Protein AF-A0A6P0LXR4-F1 (afdb_monomer)

pLDDT: mean 86.56, std 12.05, range [33.28, 97.62]

Sequence (120 aa):
MKTLSTLAVHQIKPFGVKLTNVDLNSPEQCDRIRELLYENGVVIIPPDGGSFGDQPIQADASLLKLAGLFGKIENYHPVNAPKDSTGKVQILETMGDTGIPADSFLFHSDMSWRVNPSRA

Nearest PDB structures (foldseek):
  6xci-assembly1_B  TM=5.126E-01  e=3.302E+00  Klebsiella pneumoniae
  1h4z-assembly1_A  TM=4.684E-01  e=4.582E+00  Lysinibacillus sphaericus
  4rbs-assembly2_B  TM=6.183E-01  e=8.825E+00  Klebsiella pneumoniae
  4rm5-assembly5_B  TM=4.716E-01  e=5.578E+00  Klebsiella pneumoniae
  7ct2-assembly3_C  TM=5.268E-01  e=7.741E+00  Klebsiella pneumoniae

Structure (mmCIF, N/CA/C/O backbone):
data_AF-A0A6P0LXR4-F1
#
_entry.id   AF-A0A6P0LXR4-F1
#
loop_
_atom_site.group_PDB
_atom_site.id
_atom_site.type_symbol
_atom_site.label_atom_id
_atom_site.label_alt_id
_atom_site.label_comp_id
_atom_site.label_asym_id
_atom_site.label_entity_id
_atom_site.label_seq_id
_atom_site.pdbx_PDB_ins_code
_atom_site.Cartn_x
_atom_site.Cartn_y
_atom_site.Cartn_z
_atom_site.occupancy
_atom_site.B_iso_or_equiv
_atom_site.auth_seq_id
_atom_site.auth_comp_id
_atom_site.auth_asym_id
_atom_site.auth_atom_id
_atom_site.pdbx_PDB_model_num
ATOM 1 N N . MET A 1 1 ? -5.083 2.457 29.823 1.00 33.28 1 MET A N 1
ATOM 2 C CA . MET A 1 1 ? -6.291 2.561 28.975 1.00 33.28 1 MET A CA 1
ATOM 3 C C . MET A 1 1 ? -5.965 1.902 27.649 1.00 33.28 1 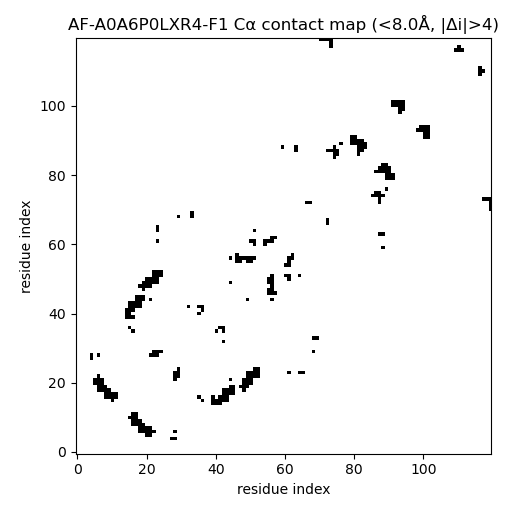MET A C 1
ATOM 5 O O . MET A 1 1 ? -4.984 2.303 27.046 1.00 33.28 1 MET A O 1
ATOM 9 N N . LYS A 1 2 ? -6.696 0.858 27.240 1.0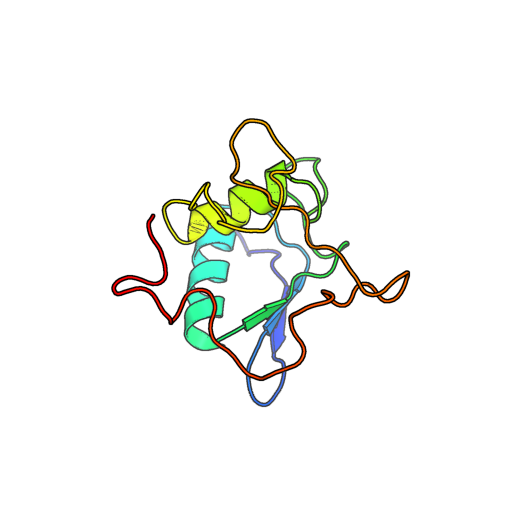0 38.31 2 LYS A N 1
ATOM 10 C CA . LYS A 1 2 ? -6.569 0.306 25.885 1.00 38.31 2 LYS A CA 1
ATOM 11 C C . LYS A 1 2 ? -7.285 1.2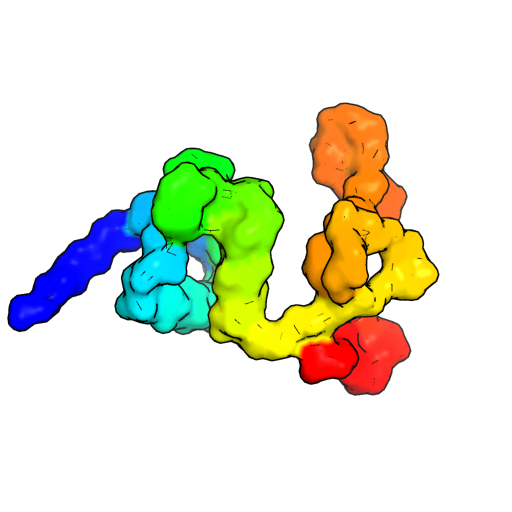77 24.954 1.00 38.31 2 LYS A C 1
ATOM 13 O O . LYS A 1 2 ? -8.504 1.394 25.044 1.00 38.31 2 LYS A O 1
ATOM 18 N N . THR A 1 3 ? -6.542 2.019 24.148 1.00 47.31 3 THR A N 1
ATOM 19 C CA . THR A 1 3 ? -7.095 2.819 23.056 1.00 47.31 3 THR A CA 1
ATOM 20 C C . THR A 1 3 ? -7.841 1.845 22.147 1.00 47.31 3 THR A C 1
ATOM 22 O O . THR A 1 3 ? -7.235 0.972 21.529 1.00 47.31 3 THR A O 1
ATOM 25 N N . LEU A 1 4 ? -9.175 1.900 22.165 1.00 52.38 4 LEU A N 1
ATOM 26 C CA . LEU A 1 4 ? -10.007 1.164 21.220 1.00 52.38 4 LEU A CA 1
ATOM 27 C C . LEU A 1 4 ? -9.684 1.739 19.846 1.00 52.38 4 LEU A C 1
ATOM 29 O O . LEU A 1 4 ? -10.097 2.851 19.527 1.00 52.38 4 LEU A O 1
ATOM 33 N N . SER A 1 5 ? -8.868 1.012 19.089 1.00 62.38 5 SER A N 1
ATOM 34 C CA . SER A 1 5 ? -8.560 1.346 17.707 1.00 62.38 5 SER A CA 1
ATOM 35 C C . SER A 1 5 ? -9.874 1.522 16.947 1.00 62.38 5 SER A C 1
ATOM 37 O O . SER A 1 5 ? -10.695 0.607 16.898 1.00 62.38 5 SER A O 1
ATOM 39 N N . THR A 1 6 ? -10.093 2.716 16.398 1.00 85.00 6 THR A N 1
ATOM 40 C CA . THR A 1 6 ? -11.247 3.053 15.550 1.00 85.00 6 THR A CA 1
ATOM 41 C C . THR A 1 6 ? -11.164 2.413 14.164 1.00 85.00 6 THR A C 1
ATOM 43 O O . THR A 1 6 ? -12.116 2.530 13.390 1.00 85.00 6 THR A O 1
ATOM 46 N N . LEU A 1 7 ? -10.052 1.731 13.865 1.00 94.06 7 LEU A N 1
ATOM 47 C CA . LEU A 1 7 ? -9.818 0.990 12.635 1.00 94.06 7 LEU A CA 1
ATOM 48 C C . LEU A 1 7 ? -10.925 -0.043 12.416 1.00 94.06 7 LEU A C 1
ATOM 50 O O . LEU A 1 7 ? -11.058 -1.008 13.173 1.00 94.06 7 LEU A O 1
ATOM 54 N N . ALA A 1 8 ? -11.691 0.130 11.345 1.00 95.38 8 ALA A N 1
ATOM 55 C CA . ALA A 1 8 ? -12.688 -0.841 10.931 1.00 95.38 8 ALA A CA 1
ATOM 56 C C . ALA A 1 8 ? -12.074 -1.816 9.923 1.00 95.38 8 ALA A C 1
ATOM 58 O O . ALA A 1 8 ? -11.433 -1.409 8.954 1.00 95.38 8 ALA A O 1
ATOM 59 N N . VAL A 1 9 ? -12.279 -3.111 10.162 1.00 96.06 9 VAL A N 1
ATOM 60 C CA . VAL A 1 9 ? -11.674 -4.207 9.398 1.00 96.06 9 VAL A CA 1
ATOM 61 C C . VAL A 1 9 ? -12.782 -5.036 8.756 1.00 96.06 9 VAL A C 1
ATOM 63 O O . VAL A 1 9 ? -13.588 -5.653 9.452 1.00 96.06 9 VAL A O 1
ATOM 66 N N . HIS A 1 10 ? -12.810 -5.076 7.427 1.00 96.44 10 HIS A N 1
ATOM 67 C CA . HIS A 1 10 ? -13.811 -5.797 6.645 1.00 96.44 10 HIS A CA 1
ATOM 68 C C . HIS A 1 10 ? -13.143 -6.874 5.792 1.00 96.44 10 HIS A C 1
ATOM 70 O O . HIS A 1 10 ? -12.447 -6.576 4.825 1.00 96.44 10 HIS A O 1
ATOM 76 N N . GLN A 1 11 ? -13.364 -8.136 6.148 1.00 95.19 11 GLN A N 1
ATOM 77 C CA . GLN A 1 11 ? -12.795 -9.281 5.438 1.00 95.19 11 GLN A CA 1
ATOM 78 C C . GLN A 1 11 ? -13.355 -9.416 4.016 1.00 95.19 11 GLN A C 1
ATOM 80 O O . GLN A 1 11 ? -14.571 -9.365 3.815 1.00 95.19 11 GLN A O 1
ATOM 85 N N . ILE A 1 12 ? -12.468 -9.627 3.043 1.00 94.62 12 ILE A N 1
ATOM 86 C CA . ILE A 1 12 ? -12.805 -9.916 1.649 1.00 94.62 12 ILE A CA 1
ATOM 87 C C . ILE A 1 12 ? -12.506 -11.394 1.412 1.00 94.62 12 ILE A C 1
ATOM 89 O O . ILE A 1 12 ? -11.425 -11.887 1.714 1.00 94.62 12 ILE A O 1
ATOM 93 N N . LYS A 1 13 ? -13.489 -12.141 0.906 1.00 86.81 13 LYS A N 1
ATOM 94 C CA . LYS A 1 13 ? -13.322 -13.574 0.635 1.00 86.81 13 LYS A CA 1
ATOM 95 C C . LYS A 1 13 ? -12.875 -13.793 -0.815 1.00 86.81 13 LYS A C 1
ATOM 97 O O . LYS A 1 13 ? -13.402 -13.110 -1.691 1.00 86.81 13 LYS A O 1
ATOM 102 N N . PRO A 1 14 ? -12.000 -14.777 -1.097 1.00 88.06 14 PRO A N 1
ATOM 103 C CA . PRO A 1 14 ? -11.394 -15.731 -0.157 1.00 88.06 14 PRO A CA 1
ATOM 104 C C . PRO A 1 14 ? -10.131 -15.221 0.560 1.00 88.06 14 PRO A C 1
ATOM 106 O O . PRO A 1 14 ? -9.707 -15.852 1.522 1.00 88.06 14 PRO A O 1
ATOM 109 N N . PHE A 1 15 ? -9.552 -14.106 0.117 1.00 89.62 15 PHE A N 1
ATOM 110 C CA . PHE A 1 15 ? -8.417 -13.432 0.746 1.00 89.62 15 PHE A CA 1
ATOM 111 C C . PHE A 1 15 ? -8.548 -11.915 0.561 1.00 89.62 15 PHE A C 1
ATOM 113 O O . PHE A 1 15 ? -9.238 -11.444 -0.349 1.00 89.62 15 PHE A O 1
ATOM 120 N N . GLY A 1 16 ? -7.843 -11.163 1.402 1.00 96.38 16 GLY A N 1
ATOM 121 C CA . GLY A 1 16 ? -7.821 -9.708 1.387 1.00 96.38 16 GLY A CA 1
ATOM 122 C C . GLY A 1 16 ? -8.684 -9.056 2.462 1.00 96.38 16 GLY A C 1
ATOM 123 O O . GLY A 1 16 ? -9.608 -9.648 3.015 1.00 96.38 16 GLY A O 1
ATOM 124 N N . VAL A 1 17 ? -8.391 -7.794 2.757 1.00 97.62 17 VAL A N 1
ATOM 125 C CA . VAL A 1 17 ? -9.122 -7.030 3.769 1.00 97.62 17 VAL A CA 1
ATOM 126 C C . VAL A 1 17 ? -9.292 -5.577 3.347 1.00 97.62 17 VAL A C 1
ATOM 128 O O . VAL A 1 17 ? -8.362 -4.949 2.846 1.00 97.62 17 VAL A O 1
ATOM 131 N N . LYS A 1 18 ? -10.490 -5.028 3.549 1.00 97.50 18 LYS A N 1
ATOM 132 C CA . LYS A 1 18 ? -10.782 -3.602 3.396 1.00 97.50 18 LYS A CA 1
ATOM 133 C C . LYS A 1 18 ? -10.709 -2.919 4.756 1.00 97.50 18 LYS A C 1
ATOM 135 O O . LYS A 1 18 ? -11.324 -3.396 5.710 1.00 97.50 18 LYS A O 1
ATOM 140 N N . LEU A 1 19 ? -10.018 -1.786 4.828 1.00 96.81 19 LEU A N 1
ATOM 141 C CA . LEU A 1 19 ? -9.908 -0.972 6.036 1.00 96.81 19 LEU A CA 1
ATOM 142 C C . LEU A 1 19 ? -10.593 0.379 5.846 1.00 96.81 19 LEU A C 1
ATOM 144 O O . LEU A 1 19 ? -10.477 0.985 4.782 1.00 96.81 19 LEU A O 1
ATOM 148 N N . THR A 1 20 ? -11.284 0.857 6.877 1.00 95.94 20 THR A N 1
ATOM 149 C CA . THR A 1 20 ? -11.776 2.241 6.959 1.00 95.94 20 THR A CA 1
ATOM 150 C C . THR A 1 20 ? -11.460 2.831 8.334 1.00 95.94 20 THR A C 1
ATOM 152 O O . THR A 1 20 ? -11.138 2.092 9.267 1.00 95.94 20 THR A O 1
ATOM 155 N N . ASN A 1 21 ? -11.549 4.157 8.468 1.00 95.56 21 ASN A N 1
ATOM 156 C CA . ASN A 1 21 ? -11.085 4.916 9.639 1.00 95.56 21 ASN A CA 1
ATOM 157 C C . ASN A 1 21 ? -9.589 4.717 9.943 1.00 95.56 21 ASN A C 1
ATOM 159 O O . ASN A 1 21 ? -9.188 4.676 11.108 1.00 95.56 21 ASN A O 1
ATOM 163 N N . VAL A 1 22 ? -8.777 4.559 8.896 1.00 95.69 22 VAL A N 1
ATOM 164 C CA . VAL A 1 22 ? -7.325 4.441 9.021 1.00 95.69 22 VAL A CA 1
ATOM 165 C C . VAL A 1 22 ? -6.742 5.781 9.466 1.00 95.69 22 VAL A C 1
ATOM 167 O O . VAL A 1 22 ? -6.925 6.794 8.796 1.00 95.69 22 VAL A O 1
ATOM 170 N N . ASP A 1 23 ? -5.996 5.763 10.564 1.00 95.12 23 ASP A N 1
ATOM 171 C CA . ASP A 1 23 ? -5.174 6.873 11.034 1.00 95.12 23 ASP A CA 1
ATOM 172 C C . ASP A 1 23 ? -3.701 6.452 11.047 1.00 95.12 23 ASP A C 1
ATOM 174 O O . ASP A 1 23 ? -3.249 5.709 11.923 1.00 95.12 23 ASP A O 1
ATOM 178 N N . LEU A 1 24 ? -2.933 6.955 10.076 1.00 95.19 24 LEU A N 1
ATOM 179 C CA . LEU A 1 24 ? -1.503 6.661 9.954 1.00 95.19 24 LEU A CA 1
ATOM 180 C C . LEU A 1 24 ? -0.631 7.375 11.005 1.00 95.19 24 LEU A C 1
ATOM 182 O O . LEU A 1 24 ? 0.583 7.149 11.042 1.00 95.19 24 LEU A O 1
ATOM 186 N N . ASN A 1 25 ? -1.210 8.228 11.861 1.00 94.50 25 ASN A N 1
ATOM 187 C CA . ASN A 1 25 ? -0.526 8.739 13.049 1.00 94.50 25 ASN A CA 1
ATOM 188 C C . ASN A 1 25 ? -0.599 7.783 14.238 1.00 94.50 25 ASN A C 1
ATOM 190 O O . ASN A 1 25 ? 0.259 7.889 15.112 1.00 94.50 25 ASN A O 1
ATOM 194 N N . SER A 1 26 ? -1.572 6.865 14.288 1.00 94.75 26 SER A N 1
ATOM 195 C CA . SER A 1 26 ? -1.675 5.882 15.371 1.00 94.75 26 SER A CA 1
ATOM 196 C C . SER A 1 26 ? -0.680 4.739 15.143 1.00 94.75 26 SER A C 1
ATOM 198 O O . SER A 1 26 ? -0.835 3.972 14.183 1.00 94.75 26 SER A O 1
ATOM 200 N N . PRO A 1 27 ? 0.332 4.570 16.019 1.00 93.56 27 PRO A N 1
ATOM 201 C CA . PRO A 1 27 ? 1.271 3.458 15.910 1.00 93.56 27 PRO A CA 1
ATOM 202 C C . PRO A 1 27 ? 0.569 2.101 16.002 1.00 93.56 27 PRO A C 1
ATOM 204 O O . PRO A 1 27 ? 0.900 1.192 15.249 1.00 93.56 27 PRO A O 1
ATOM 207 N N . GLU A 1 28 ? -0.457 1.983 16.848 1.00 94.56 28 GLU A N 1
ATOM 208 C CA . GLU A 1 28 ? -1.221 0.747 17.026 1.00 94.56 28 GLU A CA 1
ATOM 209 C C . GLU A 1 28 ? -1.977 0.355 15.752 1.00 94.56 28 GLU A C 1
ATOM 211 O O . GLU A 1 28 ? -2.023 -0.823 15.392 1.00 94.56 28 GLU A O 1
ATOM 216 N N . GLN A 1 29 ? -2.555 1.332 15.042 1.00 95.69 29 GLN A N 1
ATOM 217 C CA . GLN A 1 29 ? -3.166 1.066 13.742 1.00 95.69 29 GLN A CA 1
ATOM 218 C C . GLN A 1 29 ? -2.120 0.676 12.702 1.00 95.69 29 GLN A C 1
ATOM 220 O O . GLN A 1 29 ? -2.337 -0.278 11.961 1.00 95.69 29 GLN A O 1
ATOM 225 N N . CYS A 1 30 ? -0.978 1.365 12.663 1.00 95.56 30 CYS A N 1
ATOM 226 C CA . CYS A 1 30 ? 0.104 1.049 11.732 1.00 95.56 30 CYS A CA 1
ATOM 227 C C . CYS A 1 30 ? 0.632 -0.378 11.936 1.00 95.56 30 CYS A C 1
ATOM 229 O O . CYS A 1 30 ? 0.822 -1.115 10.967 1.00 95.56 30 CYS A O 1
ATOM 231 N N . ASP A 1 31 ? 0.817 -0.793 13.188 1.00 95.44 31 ASP A N 1
ATOM 232 C CA . ASP A 1 31 ? 1.207 -2.156 13.533 1.00 95.44 31 ASP A CA 1
ATOM 233 C C . ASP A 1 31 ? 0.161 -3.163 13.053 1.00 95.44 31 ASP A C 1
ATOM 235 O O . ASP A 1 31 ? 0.510 -4.120 12.355 1.00 95.44 31 ASP A O 1
ATOM 239 N N . ARG A 1 32 ? -1.125 -2.892 13.314 1.00 96.00 32 ARG A N 1
ATOM 240 C CA . ARG A 1 32 ? -2.209 -3.778 12.884 1.00 96.00 32 ARG A CA 1
ATOM 241 C C . ARG A 1 32 ? -2.348 -3.862 11.362 1.00 96.00 32 ARG A C 1
ATOM 243 O O . ARG A 1 32 ? -2.633 -4.938 10.846 1.00 96.00 32 ARG A O 1
ATOM 250 N N . ILE A 1 33 ? -2.130 -2.769 10.628 1.00 96.50 33 ILE A N 1
ATOM 251 C CA . ILE A 1 33 ? -2.145 -2.759 9.154 1.00 96.50 33 ILE A CA 1
ATOM 252 C C . ILE A 1 33 ? -1.062 -3.690 8.600 1.00 96.50 33 ILE A C 1
ATOM 254 O O . ILE A 1 33 ? -1.328 -4.437 7.656 1.00 96.50 33 ILE A O 1
ATOM 258 N N . ARG A 1 34 ? 0.139 -3.692 9.198 1.00 96.12 34 ARG A N 1
ATOM 259 C CA . ARG A 1 34 ? 1.220 -4.594 8.772 1.00 96.12 34 ARG A CA 1
ATOM 260 C C . ARG A 1 34 ? 0.843 -6.055 8.968 1.00 96.12 34 ARG A C 1
ATOM 262 O O . ARG A 1 34 ? 0.979 -6.839 8.035 1.00 96.12 34 ARG A O 1
ATOM 269 N N . GLU A 1 35 ? 0.341 -6.408 10.149 1.00 95.56 35 GLU A N 1
ATOM 270 C CA . GLU A 1 35 ? -0.129 -7.768 10.447 1.00 95.56 35 GLU A CA 1
ATOM 271 C C . GLU A 1 35 ? -1.222 -8.209 9.470 1.00 95.56 35 GLU A C 1
ATOM 273 O O . GLU A 1 35 ? -1.140 -9.287 8.886 1.00 95.56 35 GLU A O 1
ATOM 278 N N . LEU A 1 36 ? -2.208 -7.342 9.229 1.00 95.62 36 LEU A N 1
ATOM 279 C CA . LEU A 1 36 ? -3.313 -7.611 8.314 1.00 95.62 36 LEU A CA 1
ATOM 280 C C . LEU A 1 36 ? -2.842 -7.865 6.878 1.00 95.62 36 LEU A C 1
ATOM 282 O O . LEU A 1 36 ? -3.423 -8.719 6.208 1.00 95.62 36 LEU A O 1
ATOM 286 N N . LEU A 1 37 ? -1.793 -7.185 6.405 1.00 95.56 37 LEU A N 1
ATOM 287 C CA . LEU A 1 37 ? -1.219 -7.477 5.090 1.00 95.56 37 LEU A CA 1
ATOM 288 C C . LEU A 1 37 ? -0.624 -8.889 5.038 1.00 95.56 37 LEU A C 1
ATOM 290 O O . LEU A 1 37 ? -0.912 -9.625 4.096 1.00 95.56 37 LEU A O 1
ATOM 294 N N . TYR A 1 38 ? 0.144 -9.294 6.053 1.00 93.19 38 TYR A N 1
ATOM 295 C CA . TYR A 1 38 ? 0.719 -10.643 6.115 1.00 93.19 38 TYR A CA 1
ATOM 296 C C . TYR A 1 38 ? -0.345 -11.738 6.257 1.00 93.19 38 TYR A C 1
ATOM 298 O O . TYR A 1 38 ? -0.212 -12.802 5.659 1.00 93.19 38 TYR A O 1
ATOM 306 N N . GLU A 1 39 ? -1.408 -11.479 7.021 1.00 93.94 39 GLU A N 1
ATOM 307 C CA . GLU A 1 39 ? -2.516 -12.417 7.237 1.00 93.94 39 GLU A CA 1
ATOM 308 C C . GLU A 1 39 ? -3.375 -12.621 5.975 1.00 93.94 39 GLU A C 1
ATOM 310 O O . GLU A 1 39 ? -3.897 -13.713 5.762 1.00 93.94 39 GLU A O 1
ATOM 315 N N . ASN A 1 40 ? -3.557 -11.577 5.155 1.00 95.81 40 ASN A N 1
ATOM 316 C CA . ASN A 1 40 ? -4.593 -11.557 4.113 1.00 95.81 40 ASN A CA 1
ATOM 317 C C . ASN A 1 40 ? -4.050 -11.399 2.682 1.00 95.81 40 ASN A C 1
ATOM 319 O O . ASN A 1 40 ? -4.829 -11.471 1.731 1.00 95.81 40 ASN A O 1
ATOM 323 N N . GLY A 1 41 ? -2.751 -11.149 2.504 1.00 93.88 41 GLY A N 1
ATOM 324 C CA . GLY A 1 41 ? -2.087 -10.977 1.205 1.00 93.88 41 GLY A CA 1
ATOM 325 C C . GLY A 1 41 ? -2.353 -9.637 0.508 1.00 93.88 41 GLY A C 1
ATOM 326 O O . GLY A 1 41 ? -1.483 -9.142 -0.202 1.00 93.88 41 GLY A O 1
ATOM 327 N N . VAL A 1 42 ? -3.518 -9.015 0.725 1.00 95.25 42 VAL A N 1
ATOM 328 C CA . VAL A 1 42 ? -3.856 -7.687 0.190 1.00 95.25 42 VAL A CA 1
ATOM 329 C C . VAL A 1 42 ? -4.659 -6.864 1.196 1.00 95.25 42 VAL A C 1
ATOM 331 O O . VAL A 1 42 ? -5.571 -7.364 1.856 1.00 95.25 42 VAL A O 1
ATOM 334 N N . VAL A 1 43 ? -4.332 -5.575 1.289 1.00 96.19 43 VAL A N 1
ATOM 335 C CA . VAL A 1 43 ? -5.057 -4.576 2.081 1.00 96.19 43 VAL A CA 1
ATOM 336 C C . VAL A 1 43 ? -5.581 -3.499 1.139 1.00 96.19 43 VAL A C 1
ATOM 338 O O . VAL A 1 43 ? -4.830 -2.966 0.327 1.00 96.19 43 VAL A O 1
ATOM 341 N N . ILE A 1 44 ? -6.864 -3.162 1.260 1.00 95.75 44 ILE A N 1
ATOM 342 C CA . ILE A 1 44 ? -7.529 -2.133 0.458 1.00 95.75 44 ILE A CA 1
ATOM 343 C C . ILE A 1 44 ? -7.999 -1.015 1.386 1.00 95.75 44 ILE A C 1
ATOM 345 O O . ILE A 1 44 ? -8.794 -1.250 2.295 1.00 95.75 44 ILE A O 1
ATOM 349 N N . ILE A 1 45 ? -7.551 0.212 1.131 1.00 96.06 45 ILE A N 1
ATOM 350 C CA . ILE A 1 45 ? -8.040 1.415 1.811 1.00 96.06 45 ILE A CA 1
ATOM 351 C C . ILE A 1 45 ? -8.708 2.287 0.740 1.00 96.06 45 ILE A C 1
ATOM 353 O O . ILE A 1 45 ? -8.024 2.703 -0.196 1.00 96.06 45 ILE A O 1
ATOM 357 N N . PRO A 1 46 ? -10.030 2.523 0.802 1.00 94.00 46 PRO A N 1
ATOM 358 C CA . PRO A 1 46 ? -10.697 3.397 -0.155 1.00 94.00 46 PRO A CA 1
ATOM 359 C C . PRO A 1 46 ? -10.248 4.860 0.043 1.00 94.00 46 PRO A C 1
ATOM 361 O O . PRO A 1 46 ? -9.720 5.186 1.106 1.00 94.00 46 PRO A O 1
ATOM 364 N N . PRO A 1 47 ? -10.467 5.761 -0.932 1.00 91.81 47 PRO A N 1
ATOM 365 C CA . PRO A 1 47 ? -10.010 7.156 -0.853 1.00 91.81 47 PRO A CA 1
ATOM 366 C C . PRO A 1 47 ? -10.510 7.942 0.369 1.00 91.81 47 PRO A C 1
ATOM 368 O O . PRO A 1 47 ? -9.827 8.841 0.852 1.00 91.81 47 PRO A O 1
ATOM 371 N N . ASP A 1 48 ? -11.689 7.595 0.879 1.00 91.19 48 ASP A N 1
ATOM 372 C CA . ASP A 1 48 ? -12.317 8.140 2.089 1.00 91.19 48 ASP A CA 1
ATOM 373 C C . ASP A 1 48 ? -12.046 7.288 3.344 1.00 91.19 48 ASP A C 1
ATOM 375 O O . ASP A 1 48 ? -12.560 7.558 4.427 1.00 91.19 48 ASP A O 1
ATOM 379 N N . GLY A 1 49 ? -11.240 6.236 3.208 1.00 91.88 49 GLY A N 1
ATOM 380 C CA . GLY A 1 49 ? -11.007 5.228 4.231 1.00 91.88 49 GLY A CA 1
ATOM 381 C C . GLY A 1 49 ? -9.990 5.619 5.294 1.00 91.88 49 GLY A C 1
ATOM 382 O O . GLY A 1 49 ? -9.839 4.867 6.255 1.00 91.88 49 GLY A O 1
ATOM 383 N N . GLY A 1 50 ? -9.296 6.749 5.157 1.00 93.25 50 GLY A N 1
ATOM 384 C CA . GLY A 1 50 ? -8.340 7.195 6.164 1.00 93.25 50 GLY A CA 1
ATOM 385 C C . GLY A 1 50 ? -7.541 8.439 5.815 1.00 93.25 50 GLY A C 1
ATOM 386 O O . GLY A 1 50 ? -7.782 9.106 4.804 1.00 93.25 50 GLY A O 1
ATOM 387 N N . SER A 1 51 ? -6.562 8.728 6.666 1.00 93.44 51 SER A N 1
ATOM 388 C CA . SER A 1 51 ? -5.702 9.898 6.548 1.00 93.44 51 SER A CA 1
ATOM 389 C C . SER A 1 51 ? -4.327 9.703 7.193 1.00 93.44 51 SER A C 1
ATOM 391 O O . SER A 1 51 ? -4.067 8.757 7.943 1.00 93.44 51 SER A O 1
ATOM 393 N N . PHE A 1 52 ? -3.432 10.641 6.892 1.00 94.06 52 PHE A N 1
ATOM 394 C CA . PHE A 1 52 ? -2.214 10.905 7.649 1.00 94.06 52 PHE A CA 1
ATOM 395 C C . PHE A 1 52 ? -2.252 12.362 8.121 1.00 94.06 52 PHE A C 1
ATOM 397 O O . PHE A 1 52 ? -2.018 13.290 7.346 1.00 94.06 52 PHE A O 1
ATOM 404 N N . GLY A 1 53 ? -2.604 12.571 9.392 1.00 90.12 53 GLY A N 1
ATOM 405 C CA . GLY A 1 53 ? -2.971 13.902 9.884 1.00 90.12 53 GLY A CA 1
ATOM 406 C C . GLY A 1 53 ? -4.174 14.436 9.111 1.00 90.12 53 GLY A C 1
ATOM 407 O O . GLY A 1 53 ? -5.151 13.715 8.912 1.00 90.12 53 GLY A O 1
ATOM 408 N N . ASP A 1 54 ? -4.059 15.666 8.620 1.00 91.62 54 ASP A N 1
ATOM 409 C CA . ASP A 1 54 ? -5.101 16.313 7.816 1.00 91.62 54 ASP A CA 1
ATOM 410 C C . ASP A 1 54 ? -5.036 15.937 6.323 1.00 91.62 54 ASP A C 1
ATOM 412 O O . ASP A 1 54 ? -5.837 16.416 5.521 1.00 91.62 54 ASP A O 1
ATOM 416 N N . GLN A 1 55 ? -4.072 15.101 5.914 1.00 93.81 55 GLN A N 1
ATOM 417 C CA . GLN A 1 55 ? -3.911 14.697 4.518 1.00 93.81 55 GLN A CA 1
ATOM 418 C C . GLN A 1 55 ? -4.769 13.465 4.203 1.00 93.81 55 GLN A C 1
ATOM 420 O O . GLN A 1 55 ? -4.681 12.467 4.924 1.00 93.81 55 GLN A O 1
ATOM 425 N N . PRO A 1 56 ? -5.549 13.469 3.107 1.00 93.94 56 PRO A N 1
ATOM 426 C CA . PRO A 1 56 ? -6.320 12.296 2.702 1.00 93.94 56 PRO A CA 1
ATOM 427 C C . PRO A 1 56 ? -5.394 11.117 2.368 1.00 93.94 56 PRO A C 1
ATOM 429 O O . PRO A 1 56 ? -4.231 11.315 1.999 1.00 93.94 56 PRO A O 1
ATOM 432 N N . ILE A 1 57 ? -5.895 9.879 2.450 1.00 93.44 57 ILE A N 1
ATOM 433 C CA . ILE A 1 57 ? -5.069 8.673 2.243 1.00 93.44 57 ILE A CA 1
ATOM 434 C C . ILE A 1 57 ? -4.394 8.608 0.860 1.00 93.44 57 ILE A C 1
ATOM 436 O O . ILE A 1 57 ? -3.322 8.028 0.725 1.00 93.44 57 ILE A O 1
ATOM 440 N N . GLN A 1 58 ? -4.987 9.241 -0.156 1.00 90.69 58 GLN A N 1
ATOM 441 C CA . GLN A 1 58 ? -4.461 9.292 -1.527 1.00 90.69 58 GLN A CA 1
ATOM 442 C C . GLN A 1 58 ? -3.372 10.357 -1.754 1.00 90.69 58 GLN A C 1
ATOM 444 O O . GLN A 1 58 ? -2.820 10.443 -2.848 1.00 90.69 58 GLN A O 1
ATOM 449 N N . ALA A 1 59 ? -3.081 11.205 -0.761 1.00 92.25 59 ALA A N 1
ATOM 450 C CA . ALA A 1 59 ? -2.003 12.183 -0.866 1.00 92.25 59 ALA A CA 1
ATOM 451 C C . ALA A 1 59 ? -0.630 11.492 -0.837 1.00 92.25 59 ALA A C 1
ATOM 453 O O . ALA A 1 59 ? -0.439 10.509 -0.119 1.00 92.25 59 ALA A O 1
ATOM 454 N N . ASP A 1 60 ? 0.359 12.053 -1.539 1.00 92.00 60 ASP A N 1
ATOM 455 C CA . ASP A 1 60 ? 1.707 11.469 -1.632 1.00 92.00 60 ASP A CA 1
ATOM 456 C C . ASP A 1 60 ? 2.354 11.267 -0.251 1.00 92.00 60 ASP A C 1
ATOM 458 O O . ASP A 1 60 ? 3.004 10.253 -0.008 1.00 92.00 60 ASP A O 1
ATOM 462 N N . ALA A 1 61 ? 2.126 12.186 0.693 1.00 92.44 61 ALA A N 1
ATOM 463 C CA . ALA A 1 61 ? 2.621 12.053 2.064 1.00 92.44 61 ALA A CA 1
ATOM 464 C C . ALA A 1 61 ? 2.027 10.829 2.786 1.00 92.44 61 ALA A C 1
ATOM 466 O O . ALA A 1 61 ? 2.756 10.093 3.453 1.00 92.44 61 ALA A O 1
ATOM 467 N N . SER A 1 62 ? 0.723 10.593 2.625 1.00 94.50 62 SER A N 1
ATOM 468 C CA . SER A 1 62 ? 0.022 9.432 3.180 1.00 94.50 62 SER A CA 1
ATOM 469 C C . SER A 1 62 ? 0.517 8.135 2.539 1.00 94.50 62 SER A C 1
ATOM 471 O O . SER A 1 62 ? 0.822 7.178 3.250 1.00 94.50 62 SER A O 1
ATOM 473 N N . LEU A 1 63 ? 0.684 8.129 1.211 1.00 92.12 63 LEU A N 1
ATOM 474 C CA . LEU A 1 63 ? 1.229 6.997 0.461 1.00 92.12 63 LEU A CA 1
ATOM 475 C C . LEU A 1 63 ? 2.640 6.632 0.942 1.00 92.12 63 LEU A C 1
ATOM 477 O O . LEU A 1 63 ? 2.913 5.471 1.239 1.00 92.12 63 LEU A O 1
ATOM 481 N N . LEU A 1 64 ? 3.527 7.621 1.072 1.00 93.50 64 LEU A N 1
ATOM 482 C CA . LEU A 1 64 ? 4.899 7.415 1.540 1.00 93.50 64 LEU A CA 1
A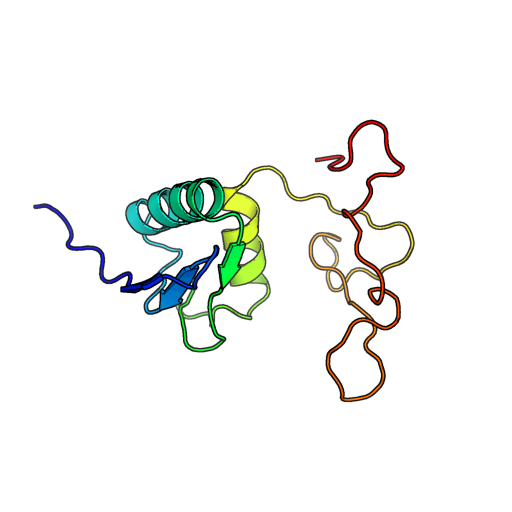TOM 483 C C . LEU A 1 64 ? 4.946 6.954 3.002 1.00 93.50 64 LEU A C 1
ATOM 485 O O . LEU A 1 64 ? 5.752 6.087 3.343 1.00 93.50 64 LEU A O 1
ATOM 489 N N . LYS A 1 65 ? 4.078 7.496 3.866 1.00 94.94 65 LYS A N 1
ATOM 490 C CA . LYS A 1 65 ? 3.946 7.052 5.259 1.00 94.94 65 LYS A CA 1
ATOM 491 C C . LYS A 1 65 ? 3.504 5.589 5.334 1.00 94.94 65 LYS A C 1
ATOM 493 O O . LYS A 1 65 ? 4.096 4.831 6.100 1.00 94.94 65 LYS A O 1
ATOM 498 N N . LEU A 1 66 ? 2.511 5.201 4.533 1.00 94.69 66 LEU A N 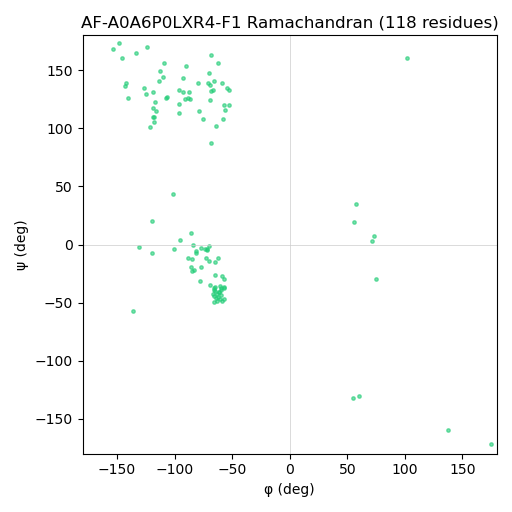1
ATOM 499 C CA . LEU A 1 66 ? 1.994 3.836 4.465 1.00 94.69 66 LEU A CA 1
ATOM 500 C C . LEU A 1 66 ? 3.041 2.859 3.913 1.00 94.69 66 LEU A C 1
ATOM 502 O O . LEU A 1 66 ? 3.309 1.838 4.538 1.00 94.69 66 LEU A O 1
ATOM 506 N N . ALA A 1 67 ? 3.678 3.182 2.784 1.00 93.19 67 ALA A N 1
ATOM 507 C CA . ALA A 1 67 ? 4.728 2.353 2.190 1.00 93.19 67 ALA A CA 1
ATOM 508 C C . ALA A 1 67 ? 5.917 2.168 3.150 1.00 93.19 67 ALA A C 1
ATOM 510 O O . ALA A 1 67 ? 6.450 1.068 3.290 1.00 93.19 67 ALA A O 1
ATOM 511 N N . GLY A 1 68 ? 6.279 3.225 3.884 1.00 93.81 68 GLY A N 1
ATOM 512 C CA . GLY A 1 68 ? 7.346 3.194 4.883 1.00 93.81 68 GLY A CA 1
ATOM 513 C C . GLY A 1 68 ? 7.079 2.278 6.083 1.00 93.81 68 GLY A C 1
ATOM 514 O O . GLY A 1 68 ? 8.024 1.945 6.796 1.00 93.81 68 GLY A O 1
ATOM 515 N N . LEU A 1 69 ? 5.837 1.825 6.307 1.00 94.62 69 LEU A N 1
ATOM 516 C CA . LEU A 1 69 ? 5.538 0.831 7.347 1.00 94.62 69 LEU A CA 1
ATOM 517 C C . LEU A 1 69 ? 6.198 -0.525 7.062 1.00 94.62 69 LEU A C 1
ATOM 519 O O . LEU A 1 69 ? 6.467 -1.289 7.990 1.00 94.62 69 LEU A O 1
ATOM 523 N N . PHE A 1 70 ? 6.448 -0.825 5.787 1.00 92.81 70 PHE A N 1
ATOM 524 C CA . PHE A 1 70 ? 6.886 -2.142 5.321 1.00 92.81 70 PHE A CA 1
ATOM 525 C C . PHE A 1 70 ? 8.389 -2.223 5.052 1.00 92.81 70 PHE A C 1
ATOM 527 O O . PHE A 1 70 ? 8.904 -3.298 4.758 1.00 92.81 70 PHE A O 1
ATOM 534 N N . GLY A 1 71 ? 9.105 -1.107 5.193 1.00 91.88 71 GLY A N 1
ATOM 535 C CA . GLY A 1 71 ? 10.549 -1.053 5.031 1.00 91.88 71 GLY A CA 1
ATOM 536 C C . GLY A 1 71 ? 11.003 0.174 4.257 1.00 91.88 71 GLY A C 1
ATOM 537 O O . GLY A 1 71 ? 10.316 1.194 4.167 1.00 91.88 71 GLY A O 1
ATOM 538 N N . LYS A 1 72 ? 12.215 0.081 3.712 1.00 91.12 72 LYS A N 1
ATOM 539 C CA . LYS A 1 72 ? 12.774 1.130 2.869 1.00 91.12 72 LYS A CA 1
ATOM 540 C C . LYS A 1 72 ? 12.038 1.147 1.527 1.00 91.12 72 LYS A C 1
ATOM 542 O O . LYS A 1 72 ? 11.730 0.105 0.964 1.00 91.12 72 LYS A O 1
ATOM 547 N N . ILE A 1 73 ? 11.761 2.348 1.029 1.00 90.88 73 ILE A N 1
ATOM 548 C CA . ILE A 1 73 ? 11.070 2.556 -0.246 1.00 90.88 73 ILE A CA 1
ATOM 549 C C . ILE A 1 73 ? 12.124 2.664 -1.349 1.00 90.88 73 ILE A C 1
ATOM 551 O O . ILE A 1 73 ? 13.036 3.494 -1.248 1.00 90.88 73 ILE A O 1
ATOM 555 N N . GLU A 1 74 ? 12.001 1.835 -2.385 1.00 86.81 74 GLU A N 1
ATOM 556 C CA . GLU A 1 74 ? 12.809 1.954 -3.599 1.00 86.81 74 GLU A CA 1
ATOM 557 C C . GLU A 1 74 ? 12.460 3.255 -4.332 1.00 86.81 74 GLU A C 1
ATOM 559 O O . GLU A 1 74 ? 11.305 3.662 -4.398 1.00 86.81 74 GLU A O 1
ATOM 564 N N . ASN A 1 75 ? 13.468 3.927 -4.877 1.00 85.44 75 ASN A N 1
ATOM 565 C CA . ASN A 1 75 ? 13.319 5.233 -5.515 1.00 85.44 75 ASN A CA 1
ATOM 566 C C . ASN A 1 75 ? 13.721 5.236 -6.997 1.00 85.44 75 ASN A C 1
ATOM 568 O O . ASN A 1 75 ? 14.062 6.279 -7.553 1.00 85.44 75 ASN A O 1
ATOM 572 N N . TYR A 1 76 ? 13.738 4.059 -7.622 1.00 83.81 76 TYR A N 1
ATOM 573 C CA . TYR A 1 76 ? 14.151 3.892 -9.006 1.00 83.81 76 TYR A CA 1
ATOM 574 C C . TYR A 1 76 ? 13.262 2.885 -9.733 1.00 83.81 76 TYR A C 1
ATOM 576 O O . TYR A 1 76 ? 13.152 1.728 -9.334 1.00 83.81 76 TYR A O 1
ATOM 584 N N . HIS A 1 77 ? 12.708 3.306 -10.867 1.00 84.75 77 HIS A N 1
ATOM 585 C CA . HIS A 1 77 ? 12.068 2.431 -11.838 1.00 84.75 77 HIS A CA 1
ATOM 586 C C . HIS A 1 77 ? 12.700 2.688 -13.215 1.00 84.75 77 HIS A C 1
ATOM 588 O O . HIS A 1 77 ? 12.882 3.845 -13.584 1.00 84.75 77 HIS A O 1
ATOM 594 N N . PRO A 1 78 ? 13.049 1.655 -14.001 1.00 83.69 78 PRO A N 1
ATOM 595 C CA . PRO A 1 78 ? 13.734 1.841 -15.285 1.00 83.69 78 PRO A CA 1
ATOM 596 C C . PRO A 1 78 ? 12.858 2.422 -16.410 1.00 83.69 78 PRO A C 1
ATOM 598 O O . PRO A 1 78 ? 13.366 2.635 -17.505 1.00 83.69 78 PRO A O 1
ATOM 601 N N . VAL A 1 79 ? 11.561 2.627 -16.165 1.00 83.50 79 VAL A N 1
ATOM 602 C CA . VAL A 1 79 ? 10.554 2.961 -17.193 1.00 83.50 79 VAL A CA 1
ATOM 603 C C . VAL A 1 79 ? 9.641 4.074 -16.688 1.00 83.50 79 VAL A C 1
ATOM 605 O O . VAL A 1 79 ? 9.589 5.135 -17.298 1.00 83.50 79 VAL A O 1
ATOM 608 N N . ASN A 1 80 ? 8.976 3.857 -15.550 1.00 84.06 80 ASN A N 1
ATOM 609 C CA . ASN A 1 80 ? 8.098 4.855 -14.946 1.00 84.06 80 ASN A CA 1
ATOM 610 C C . ASN A 1 80 ? 8.844 6.150 -14.617 1.00 84.06 80 ASN A C 1
ATOM 612 O O . ASN A 1 80 ? 9.979 6.134 -14.129 1.00 84.06 80 ASN A O 1
ATOM 616 N N . ALA A 1 81 ? 8.176 7.268 -14.892 1.00 86.62 81 ALA A N 1
ATOM 617 C CA . ALA A 1 81 ? 8.674 8.586 -14.556 1.00 86.62 81 ALA A CA 1
ATOM 618 C C . ALA A 1 81 ? 8.421 8.884 -13.069 1.00 86.62 81 ALA A C 1
ATOM 620 O O . ALA A 1 81 ? 7.324 8.613 -12.560 1.00 86.62 81 ALA A O 1
ATOM 621 N N . PRO A 1 82 ? 9.386 9.500 -12.368 1.00 88.62 82 PRO A N 1
ATOM 622 C CA . PRO A 1 82 ? 9.168 9.933 -11.002 1.00 88.62 82 PRO A CA 1
ATOM 623 C C . PRO A 1 82 ? 8.173 11.101 -10.972 1.00 88.62 82 PRO A C 1
ATOM 625 O O . PRO A 1 82 ? 8.256 12.032 -11.773 1.00 88.62 82 PRO A O 1
ATOM 628 N N . LYS A 1 83 ? 7.236 11.065 -10.023 1.00 89.00 83 LYS A N 1
ATOM 629 C CA . LYS A 1 83 ? 6.302 12.166 -9.752 1.00 89.00 83 LYS A CA 1
ATOM 630 C C . LYS A 1 83 ? 6.969 13.289 -8.956 1.00 89.00 83 LYS A C 1
ATOM 632 O O . LYS A 1 83 ? 6.598 14.452 -9.092 1.00 89.00 83 LYS A O 1
ATOM 637 N N . ASP A 1 84 ? 7.934 12.934 -8.111 1.00 82.81 84 ASP A N 1
ATOM 638 C CA . ASP A 1 84 ? 8.640 13.845 -7.220 1.00 82.81 84 ASP A CA 1
ATOM 639 C C . ASP A 1 84 ? 10.162 13.798 -7.429 1.00 82.81 84 ASP A C 1
ATOM 641 O O . ASP A 1 84 ? 10.704 12.935 -8.118 1.00 82.81 84 ASP A O 1
ATOM 645 N N . SER A 1 85 ? 10.882 14.733 -6.810 1.00 83.50 85 SER A N 1
ATOM 646 C CA . SER A 1 85 ? 12.348 14.774 -6.874 1.00 83.50 85 SER A CA 1
ATOM 647 C C . SER A 1 85 ? 13.024 13.634 -6.106 1.00 83.50 85 SER A C 1
ATOM 649 O O . SER A 1 85 ? 14.223 13.415 -6.276 1.00 83.50 85 SER A O 1
ATOM 651 N N . THR A 1 86 ? 12.286 12.916 -5.252 1.00 85.12 86 THR A N 1
ATOM 652 C CA . THR A 1 86 ? 12.833 11.807 -4.464 1.00 85.12 86 THR A CA 1
ATOM 653 C C . THR A 1 86 ? 12.814 10.484 -5.221 1.00 85.12 86 THR A C 1
ATOM 655 O O . THR A 1 86 ? 13.559 9.579 -4.845 1.00 85.12 86 THR A O 1
ATOM 658 N N . GLY A 1 87 ? 11.993 10.373 -6.271 1.00 84.62 87 GLY A N 1
ATOM 659 C CA . GLY A 1 87 ? 11.801 9.171 -7.077 1.00 84.62 87 GLY A CA 1
ATOM 660 C C . GLY A 1 87 ? 10.992 8.077 -6.381 1.00 84.62 87 GLY A C 1
ATOM 661 O O . GLY A 1 87 ? 10.897 6.967 -6.899 1.00 84.62 87 GLY A O 1
ATOM 662 N N . LYS A 1 88 ? 10.423 8.345 -5.201 1.00 87.31 88 LYS A N 1
ATOM 663 C CA . LYS A 1 88 ? 9.694 7.336 -4.411 1.00 87.31 88 LYS A CA 1
ATOM 664 C C . LYS A 1 88 ? 8.240 7.182 -4.833 1.00 87.31 88 LYS A C 1
ATOM 666 O O . LYS A 1 88 ? 7.643 6.142 -4.578 1.00 87.31 88 LYS A O 1
ATOM 671 N N . VAL A 1 89 ? 7.679 8.206 -5.470 1.00 89.19 89 VAL A N 1
ATOM 672 C CA . VAL A 1 89 ? 6.359 8.136 -6.096 1.00 89.19 89 VAL A CA 1
ATOM 673 C C . VAL A 1 89 ? 6.565 8.122 -7.602 1.00 89.19 89 VAL A C 1
ATOM 675 O O . VAL A 1 89 ? 7.249 8.984 -8.148 1.00 89.19 89 VAL A O 1
ATOM 678 N N . GLN A 1 90 ? 5.995 7.124 -8.266 1.00 87.56 90 GLN A N 1
ATOM 679 C CA . GLN A 1 90 ? 6.102 6.922 -9.708 1.00 87.56 90 GLN A CA 1
ATOM 680 C C . GLN A 1 90 ? 4.750 7.211 -10.359 1.00 87.56 90 GLN A C 1
ATOM 682 O O . GLN A 1 90 ? 3.703 6.926 -9.776 1.00 87.56 90 GLN A O 1
ATOM 687 N N . ILE A 1 91 ? 4.766 7.787 -11.557 1.00 84.19 91 ILE A N 1
ATOM 688 C CA . ILE A 1 91 ? 3.566 7.976 -12.372 1.00 84.19 91 ILE A CA 1
ATOM 689 C C . ILE A 1 91 ? 3.357 6.699 -13.184 1.00 84.19 91 ILE A C 1
ATOM 691 O O . ILE A 1 91 ? 4.259 6.266 -13.899 1.00 84.19 91 ILE A O 1
ATOM 695 N N . LEU A 1 92 ? 2.171 6.105 -13.067 1.00 82.56 92 LEU A N 1
ATOM 696 C CA . L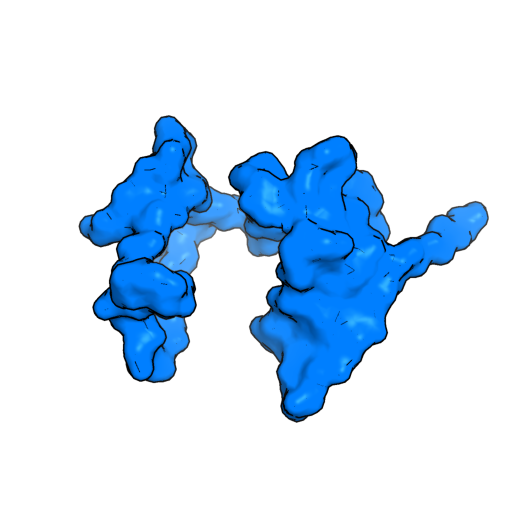EU A 1 92 ? 1.738 5.008 -13.928 1.00 82.56 92 LEU A CA 1
ATOM 697 C C . LEU A 1 92 ? 0.891 5.587 -15.059 1.00 82.56 92 LEU A C 1
ATOM 699 O O . LEU A 1 92 ? -0.135 6.221 -14.803 1.00 82.56 92 LEU A O 1
ATOM 703 N N . GLU A 1 93 ? 1.321 5.378 -16.301 1.00 75.38 93 GLU A N 1
ATOM 704 C CA . GLU A 1 93 ? 0.493 5.688 -17.463 1.00 75.38 93 GLU A CA 1
ATOM 705 C C . GLU A 1 93 ? -0.688 4.720 -17.506 1.00 75.38 93 GLU A C 1
ATOM 707 O O . GLU A 1 93 ? -0.525 3.507 -17.360 1.00 75.38 93 GLU A O 1
ATOM 712 N N . THR A 1 94 ? -1.892 5.254 -17.691 1.00 76.88 94 THR A N 1
ATOM 713 C CA . THR A 1 94 ? -3.119 4.452 -17.737 1.00 76.88 94 THR A CA 1
ATOM 714 C C . THR A 1 94 ? -3.679 4.408 -19.154 1.00 76.88 94 THR A C 1
ATOM 716 O O . THR A 1 94 ? -3.397 5.283 -19.974 1.00 76.88 94 THR A O 1
ATOM 719 N N . MET A 1 95 ? -4.459 3.373 -19.475 1.00 75.31 95 MET A N 1
ATOM 720 C CA . MET A 1 95 ? -5.174 3.291 -20.750 1.00 75.31 95 MET A CA 1
ATOM 721 C C . MET A 1 95 ? -6.280 4.349 -20.805 1.00 75.31 95 MET A C 1
ATOM 723 O O . MET A 1 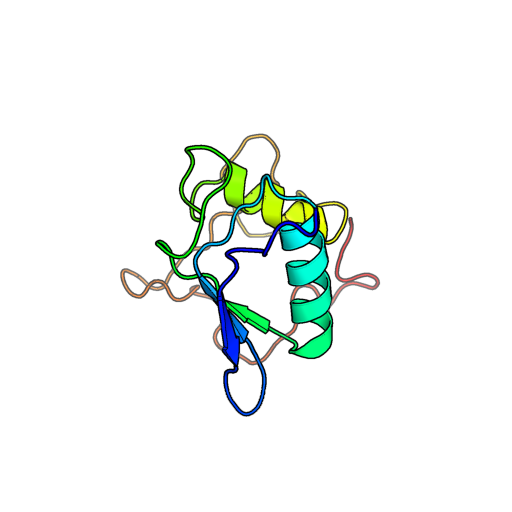95 ? -7.426 4.077 -20.431 1.00 75.31 95 MET A O 1
ATOM 727 N N . GLY A 1 96 ? -5.944 5.556 -21.261 1.00 72.94 96 GLY A N 1
ATOM 728 C CA . GLY A 1 96 ? -6.879 6.681 -21.308 1.00 72.94 96 GLY A CA 1
ATOM 729 C C . GLY A 1 96 ? -7.507 6.948 -19.937 1.00 72.94 96 GLY A C 1
ATOM 730 O O . GLY A 1 96 ? -6.818 6.937 -18.924 1.00 72.94 96 GLY A O 1
ATOM 731 N N . ASP A 1 97 ? -8.829 7.109 -19.890 1.00 70.06 97 ASP A N 1
ATOM 732 C CA . ASP A 1 97 ? -9.554 7.449 -18.655 1.00 70.06 97 ASP A CA 1
ATOM 733 C C . ASP A 1 97 ? -9.928 6.230 -17.787 1.00 70.06 97 ASP A C 1
ATOM 735 O O . ASP A 1 97 ? -10.705 6.345 -16.840 1.00 70.06 97 ASP A O 1
ATOM 739 N N . THR A 1 98 ? -9.419 5.032 -18.099 1.00 70.19 98 THR A N 1
ATOM 740 C CA . THR A 1 98 ? -9.819 3.798 -17.389 1.00 70.19 98 THR A CA 1
ATOM 741 C C . THR A 1 98 ? -9.179 3.643 -16.011 1.00 70.19 98 THR A C 1
ATOM 743 O O . THR A 1 98 ? -9.656 2.846 -15.205 1.00 70.19 98 THR A O 1
ATOM 746 N N . GLY A 1 99 ? -8.078 4.351 -15.742 1.00 67.50 99 GLY A N 1
ATOM 747 C CA . GLY A 1 99 ? -7.288 4.172 -14.521 1.00 67.50 99 GLY A CA 1
ATOM 748 C C . GLY A 1 99 ? -6.496 2.856 -14.464 1.00 67.50 99 GLY A C 1
ATOM 749 O O . GLY A 1 99 ? -5.838 2.591 -13.461 1.00 67.50 99 GLY A O 1
ATOM 750 N N . ILE A 1 100 ? -6.541 2.029 -15.515 1.00 68.88 100 ILE A N 1
ATOM 751 C CA . ILE A 1 100 ? -5.808 0.760 -15.592 1.00 68.88 100 ILE A CA 1
ATOM 752 C C . ILE A 1 100 ? -4.420 1.035 -16.178 1.00 68.88 100 ILE A C 1
ATOM 754 O O . ILE A 1 100 ? -4.366 1.610 -17.269 1.00 68.88 100 ILE A O 1
ATOM 758 N N . PRO A 1 101 ? -3.314 0.631 -15.521 1.00 68.94 101 PRO A N 1
ATOM 759 C CA . PRO A 1 101 ? -1.976 0.794 -16.079 1.00 68.94 101 PRO A CA 1
ATOM 760 C C . PRO A 1 101 ? -1.869 0.162 -17.470 1.00 68.94 101 PRO A C 1
ATOM 762 O O . PRO A 1 101 ? -2.353 -0.951 -17.686 1.00 68.94 101 PRO A O 1
ATOM 765 N N . ALA A 1 102 ? -1.263 0.881 -18.414 1.00 69.62 102 ALA A N 1
ATOM 766 C CA . ALA A 1 102 ? -1.220 0.510 -19.829 1.00 69.62 102 ALA A CA 1
ATOM 767 C C . ALA A 1 102 ? -0.335 -0.713 -20.146 1.00 69.62 102 ALA A C 1
ATOM 769 O O . ALA A 1 102 ? -0.250 -1.121 -21.301 1.00 69.62 102 ALA A O 1
ATOM 770 N N . ASP A 1 103 ? 0.316 -1.304 -19.147 1.00 68.00 103 ASP A N 1
ATOM 771 C CA . ASP A 1 103 ? 1.262 -2.413 -19.274 1.00 68.00 103 ASP A CA 1
ATOM 772 C C . ASP A 1 103 ? 0.996 -3.587 -18.306 1.00 68.00 103 ASP A C 1
ATOM 774 O O . ASP A 1 103 ? 1.640 -4.632 -18.417 1.00 68.00 103 ASP A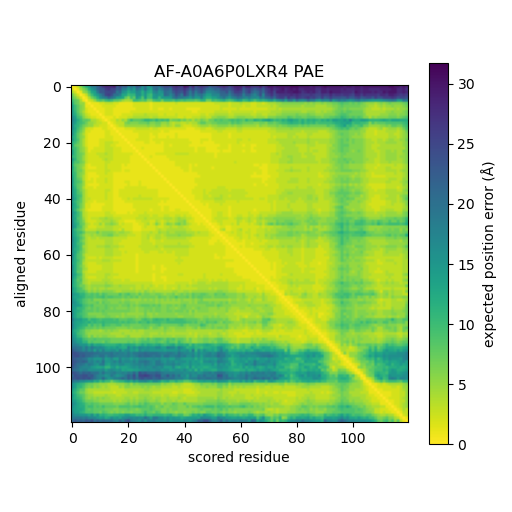 O 1
ATOM 778 N N . SER A 1 104 ? -0.008 -3.493 -17.426 1.00 64.06 104 SER A N 1
ATOM 779 C CA . SER A 1 104 ? -0.252 -4.470 -16.344 1.00 64.06 104 SER A CA 1
ATOM 780 C C . SER A 1 104 ? -1.382 -5.476 -16.626 1.00 64.06 104 SER A C 1
ATOM 782 O O . SER A 1 104 ? -2.199 -5.765 -15.753 1.00 64.06 104 SER A O 1
ATOM 784 N N . PHE A 1 105 ? -1.454 -6.036 -17.840 1.00 65.62 105 PHE A N 1
ATOM 785 C CA . PHE A 1 105 ? -2.576 -6.909 -18.258 1.00 65.62 105 PHE A CA 1
ATOM 786 C C . PHE A 1 105 ? -2.425 -8.397 -17.948 1.00 65.62 105 PHE A C 1
ATOM 788 O O . PHE A 1 105 ? -3.385 -9.155 -18.092 1.00 65.62 105 PHE A O 1
ATOM 795 N N . LEU A 1 106 ? -1.234 -8.838 -17.552 1.00 78.31 106 LEU A N 1
ATOM 796 C CA . LEU A 1 106 ? -0.948 -10.244 -17.275 1.00 78.31 106 LEU A CA 1
ATOM 797 C C . LEU A 1 106 ? -0.667 -10.444 -15.789 1.00 78.31 106 LEU A C 1
ATOM 799 O O . LEU A 1 106 ? -0.124 -9.559 -15.131 1.00 78.31 106 LEU A O 1
ATOM 803 N N . PHE A 1 107 ? -1.002 -11.625 -15.265 1.00 84.06 107 PHE A N 1
ATOM 804 C CA . PHE A 1 107 ? -0.577 -12.027 -13.925 1.00 84.06 107 PHE A CA 1
ATOM 805 C C . PHE A 1 107 ? 0.951 -11.984 -13.844 1.00 84.06 107 PHE A C 1
ATOM 807 O O . PHE A 1 107 ? 1.635 -12.679 -14.596 1.00 84.06 107 PHE A O 1
ATOM 814 N N . HIS A 1 108 ? 1.478 -11.168 -12.938 1.00 86.69 108 HIS A N 1
ATOM 815 C CA . HIS A 1 108 ? 2.910 -10.997 -12.744 1.00 86.69 108 HIS A CA 1
ATOM 816 C C . HIS A 1 108 ? 3.233 -10.690 -11.281 1.00 86.69 108 HIS A C 1
ATOM 818 O O . HIS A 1 108 ? 2.350 -10.506 -10.444 1.00 86.69 108 HIS A O 1
ATOM 824 N N . SER A 1 109 ? 4.526 -10.658 -10.979 1.00 87.94 109 SER A N 1
ATOM 825 C CA . SER A 1 109 ? 5.059 -10.100 -9.741 1.00 87.94 109 SER A CA 1
ATOM 826 C C . SER A 1 109 ? 6.088 -9.041 -10.101 1.00 87.94 109 SER A C 1
ATOM 828 O O . SER A 1 109 ? 6.984 -9.301 -10.917 1.00 87.94 109 SER A O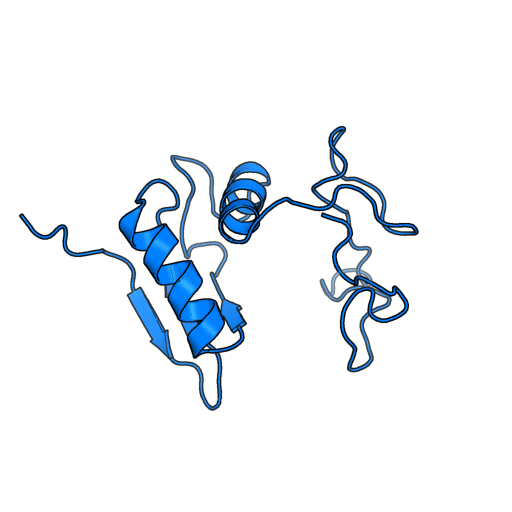 1
ATOM 830 N N . ASP A 1 110 ? 5.940 -7.860 -9.512 1.00 86.62 110 ASP A N 1
ATOM 831 C CA . ASP A 1 110 ? 6.754 -6.687 -9.813 1.00 86.62 110 ASP A CA 1
ATOM 832 C C . ASP A 1 110 ? 8.247 -6.999 -9.706 1.00 86.62 110 ASP A C 1
ATOM 834 O O . ASP A 1 110 ? 8.714 -7.614 -8.746 1.00 86.62 110 ASP A O 1
ATOM 838 N N . MET A 1 111 ? 9.009 -6.572 -10.718 1.00 88.19 111 MET A N 1
ATOM 839 C CA . MET A 1 111 ? 10.476 -6.662 -10.751 1.00 88.19 111 MET A CA 1
ATOM 840 C C . MET A 1 111 ? 11.067 -8.069 -10.548 1.00 88.19 111 MET A C 1
ATOM 842 O O . MET A 1 111 ? 12.259 -8.204 -10.272 1.00 88.19 111 MET A O 1
ATOM 846 N N . SER A 1 112 ? 10.276 -9.124 -10.759 1.00 89.12 112 SER A N 1
ATOM 847 C CA . SER A 1 112 ? 10.686 -10.528 -10.579 1.00 89.12 112 SER A CA 1
ATOM 848 C C . SER A 1 112 ? 11.828 -10.998 -11.494 1.00 89.12 112 SER A C 1
ATOM 850 O O . SER A 1 112 ? 12.419 -12.045 -11.251 1.00 89.12 112 SER A O 1
ATOM 852 N N . TRP A 1 113 ? 12.197 -10.216 -12.513 1.00 87.00 113 TRP A N 1
ATOM 853 C CA . TRP A 1 113 ? 13.385 -10.450 -13.343 1.00 87.00 113 TRP A CA 1
ATOM 854 C C . TRP A 1 113 ? 14.713 -10.130 -12.626 1.00 87.00 113 TRP A C 1
ATOM 856 O O . TRP A 1 113 ? 15.784 -10.458 -13.138 1.00 87.00 113 TRP A O 1
ATOM 866 N N . ARG A 1 114 ? 14.679 -9.466 -11.461 1.00 86.25 114 ARG A N 1
ATOM 867 C CA . ARG A 1 114 ? 15.861 -9.144 -10.645 1.00 86.25 114 ARG A CA 1
ATOM 868 C C . ARG A 1 114 ? 16.161 -10.262 -9.643 1.00 86.25 114 ARG A C 1
ATOM 870 O O . ARG A 1 114 ? 15.257 -10.928 -9.159 1.00 86.25 114 ARG A O 1
ATOM 877 N N . VAL A 1 115 ? 17.430 -10.380 -9.236 1.00 86.50 115 VAL A N 1
ATOM 878 C CA . VAL A 1 115 ? 17.848 -11.284 -8.140 1.00 86.50 115 VAL A CA 1
ATOM 879 C C . VAL A 1 115 ? 17.179 -10.907 -6.814 1.00 86.50 115 VAL A C 1
ATOM 881 O O . VAL A 1 115 ? 16.746 -11.781 -6.072 1.00 86.50 115 VAL A O 1
ATOM 884 N N . ASN A 1 116 ? 17.080 -9.605 -6.531 1.00 84.19 116 ASN A N 1
ATOM 885 C CA . ASN A 1 116 ? 16.256 -9.071 -5.453 1.00 84.19 116 ASN A CA 1
ATOM 886 C C . ASN A 1 116 ? 15.184 -8.159 -6.074 1.00 84.19 116 ASN A C 1
ATOM 888 O O . ASN A 1 116 ? 15.547 -7.096 -6.597 1.00 84.19 116 ASN A O 1
ATOM 892 N N . PRO A 1 117 ? 13.901 -8.568 -6.072 1.00 82.81 117 PRO A N 1
ATOM 893 C CA . PRO A 1 117 ? 12.820 -7.773 -6.651 1.00 82.81 117 PRO A CA 1
ATOM 894 C C . PRO A 1 117 ? 12.720 -6.367 -6.043 1.00 82.81 117 PRO A C 1
ATOM 896 O O . PRO A 1 117 ? 12.538 -5.402 -6.783 1.00 82.81 117 PRO A O 1
ATOM 899 N N . SER A 1 118 ? 12.960 -6.241 -4.732 1.00 75.56 118 SER A N 1
ATOM 900 C CA . SER A 1 118 ? 13.070 -4.958 -4.027 1.00 75.56 118 SER A CA 1
ATOM 901 C C . SER A 1 118 ? 14.539 -4.561 -3.897 1.00 75.56 118 SER A C 1
ATOM 903 O O . SER A 1 118 ? 15.290 -5.202 -3.170 1.00 75.56 118 SER A O 1
ATOM 905 N N . ARG A 1 119 ? 14.989 -3.488 -4.556 1.00 67.12 119 ARG A N 1
ATOM 906 C CA . ARG A 1 119 ? 16.372 -2.985 -4.374 1.00 67.12 119 ARG A CA 1
ATOM 907 C C . ARG A 1 119 ? 16.565 -2.198 -3.074 1.00 67.12 119 ARG A C 1
ATOM 909 O O . ARG A 1 119 ? 17.669 -1.706 -2.825 1.00 67.12 119 ARG A O 1
ATOM 916 N N . ALA A 1 120 ? 15.494 -2.008 -2.309 1.00 62.38 120 ALA A N 1
ATOM 917 C CA . ALA A 1 120 ? 15.483 -1.192 -1.106 1.00 62.38 120 ALA A CA 1
ATOM 918 C C . ALA A 1 120 ? 16.236 -1.833 0.062 1.00 62.38 120 ALA A C 1
ATOM 920 O O . ALA A 1 120 ? 16.067 -3.050 0.291 1.00 62.38 120 ALA A O 1
#

Foldseek 3Di:
DPPPPPWDWAADPPFEIEIAADELVDPVSLVVVVVNCVVGVYYHAPQRRYAHVVHTCPDPVNVCSNVPSVPDADQDDPPFDAPDPSSRHTDFDAPPPPPHRPPPPDDDDQCPVDPDSDPD

Solvent-accessible surface area (backbone atoms only — not comparable to full-atom values): 7332 Å² total; per-residue (Å²): 133,84,79,78,73,72,59,42,80,44,84,37,84,98,59,23,36,39,40,31,58,41,45,68,75,41,66,69,52,49,53,50,52,54,52,48,32,75,77,28,77,38,73,44,66,53,70,87,15,29,25,36,78,94,39,47,37,78,36,70,69,27,46,51,56,57,55,48,75,80,46,70,74,54,46,77,60,101,75,54,50,55,71,48,98,75,26,63,46,66,48,76,62,40,54,72,93,70,76,44,53,70,82,70,87,64,95,79,62,80,54,63,92,42,96,56,52,68,86,80

Mean predicted aligned error: 6.31 Å

Radius of gyration: 15.8 Å; Cα contacts (8 Å, |Δi|>4): 163; chains: 1; bounding box: 32×32×50 Å

Secondary structure (DSSP, 8-state):
-------EEEE-SSS-EEEESEETT-HHHHHHHHHHHHHHS-EE--TTSEEETTEETTSHHHHHHHHGGGSPPP---SSSEESSTTS-SEEPPBSGGG--BTT--S---TTTTSSSS---